Protein AF-A0A962YVJ8-F1 (afdb_monomer)

Secondary structure (DSSP, 8-state):
----TTS-HHHHHHHHHHHHHHHTTT-TTHHHHHHHHHHHHHHHHTTS-------HHHHHHHHHHHHHHHHHHH---HHHHHHHHT--HHHHHHHHHHHHHHHS----

Radius of gyration: 21.0 Å; Cα contacts (8 Å, |Δi|>4): 54; chains: 1; bounding box: 44×32×55 Å

Sequence (108 aa):
MHLPDDYPEQLADLAGVLFERLRKRDIPHADEIAKEQTEDVRAALGGGLLYIPKGTRYANRLRNEEIWHEHVRKGVTPPQLSQRYGLNIVTIYEILAAERAKQQPALF

Foldseek 3Di:
DDDDPPPDPVLVVQLVVQLVVCVVVVNPPSNVVSNVVSVVCCVVPNPDDDDDPPCPVVVVVVLLVVLLCCCPPVVDDLVRSCVVVVHDSVVSVVSNVVVVVVPDDPPD

pLDDT: mean 91.47, std 8.87, range [54.38, 98.06]

Mean predicted aligned error: 9.25 Å

Nearest PDB structures (foldseek):
  7bhy-assembly2_C-2  TM=8.282E-01  e=1.913E+00  Bacillus subtilis subsp. subtilis str. 168
  4yrv-assembly1_A  TM=5.556E-01  e=3.336E+00  Nostoc sp. PCC 7120 = FACHB-418
  4hri-assembly1_B  TM=5.520E-01  e=5.205E+00  Nostoc sp. PCC 7120 = FACHB-418
  4hri-assembly1_A  TM=5.523E-01  e=9.596E+00  Nostoc sp. PCC 7120 = FACHB-418

Solvent-accessible surface area (backbone atoms only — not comparable to full-atom values): 6411 Å² total; per-residue (Å²): 130,90,77,65,94,86,52,59,64,74,50,52,53,49,23,50,55,42,22,55,55,32,49,77,67,72,42,80,64,24,53,61,52,18,47,52,54,38,49,52,49,44,71,74,58,52,97,59,92,80,84,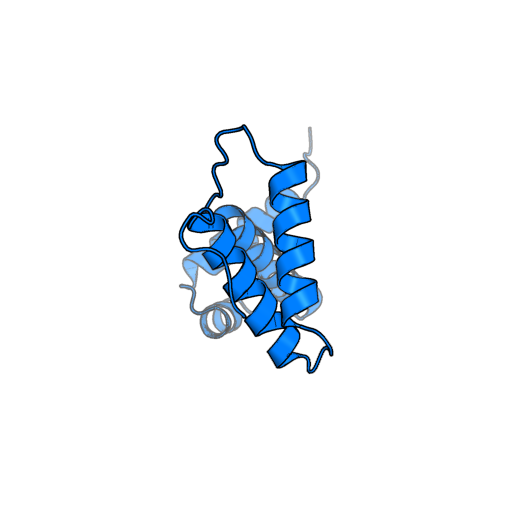82,74,91,46,60,70,58,55,49,48,56,51,45,52,49,53,44,46,40,34,74,75,68,64,48,48,61,72,58,49,15,65,75,69,74,42,58,58,67,58,44,51,53,45,48,52,54,55,50,58,71,71,46,76,78,91,121

Structure (mmCIF, N/CA/C/O backbone):
data_AF-A0A962YVJ8-F1
#
_entry.id   AF-A0A962YVJ8-F1
#
loop_
_atom_site.group_PDB
_atom_site.id
_atom_site.type_symbol
_atom_site.label_atom_id
_atom_site.label_alt_id
_atom_site.label_comp_id
_atom_site.label_asym_id
_atom_site.label_entity_id
_atom_site.label_seq_id
_atom_site.pdbx_PDB_ins_code
_atom_site.Cartn_x
_atom_site.Cartn_y
_atom_site.Cartn_z
_atom_site.occupancy
_atom_site.B_iso_or_equiv
_atom_site.auth_seq_id
_atom_site.auth_comp_id
_atom_site.auth_asym_id
_atom_site.auth_atom_id
_atom_site.pdbx_PDB_model_num
ATOM 1 N N . MET A 1 1 ? 3.330 -9.642 -23.161 1.00 80.88 1 MET A N 1
ATOM 2 C CA . MET A 1 1 ? 4.608 -8.985 -22.822 1.00 80.88 1 MET A CA 1
ATOM 3 C C . MET A 1 1 ? 5.729 -10.008 -22.969 1.00 80.88 1 MET A C 1
ATOM 5 O O . MET A 1 1 ? 5.584 -11.092 -22.425 1.00 80.88 1 MET A O 1
ATOM 9 N N . HIS A 1 2 ? 6.788 -9.706 -23.724 1.00 84.94 2 HIS A N 1
ATOM 10 C CA . HIS A 1 2 ? 7.959 -10.587 -23.877 1.00 84.94 2 HIS A CA 1
ATOM 11 C C . HIS A 1 2 ? 9.160 -9.984 -23.138 1.00 84.94 2 HIS A C 1
ATOM 13 O O . HIS A 1 2 ? 9.477 -8.818 -23.383 1.00 84.94 2 HIS A O 1
ATOM 19 N N . LEU A 1 3 ? 9.773 -10.741 -22.229 1.00 89.44 3 LEU A N 1
ATOM 20 C CA . LEU A 1 3 ? 10.974 -10.367 -21.474 1.00 89.44 3 LEU A CA 1
ATOM 21 C C . LEU A 1 3 ? 12.102 -11.363 -21.807 1.00 89.44 3 LEU A C 1
ATOM 23 O O . LEU A 1 3 ? 11.776 -12.504 -22.136 1.00 89.44 3 LEU A O 1
ATOM 27 N N . PRO A 1 4 ? 13.384 -10.954 -21.748 1.00 89.19 4 PRO A N 1
ATOM 28 C CA . PRO A 1 4 ? 14.522 -11.860 -21.922 1.00 89.19 4 PRO A CA 1
ATOM 29 C C . PRO A 1 4 ? 14.542 -12.998 -20.892 1.00 89.19 4 PRO A C 1
ATOM 31 O O . PRO A 1 4 ? 14.083 -12.818 -19.765 1.00 89.19 4 PRO A O 1
ATOM 34 N N . ASP A 1 5 ? 15.127 -14.141 -21.255 1.00 88.06 5 ASP A N 1
ATOM 35 C CA . ASP A 1 5 ? 15.208 -15.321 -20.376 1.00 88.06 5 ASP A CA 1
ATOM 36 C C . ASP A 1 5 ? 16.100 -15.095 -19.141 1.00 88.06 5 ASP A C 1
ATOM 38 O O . ASP A 1 5 ? 15.911 -15.733 -18.109 1.00 88.06 5 ASP A O 1
ATOM 42 N N . ASP A 1 6 ? 17.068 -14.180 -19.230 1.00 91.69 6 ASP A N 1
ATOM 43 C CA . ASP A 1 6 ? 17.978 -13.791 -18.148 1.00 91.69 6 ASP A CA 1
ATOM 44 C C . ASP A 1 6 ? 17.473 -12.584 -17.337 1.00 91.69 6 ASP A C 1
ATOM 46 O O . ASP A 1 6 ? 18.191 -12.043 -16.490 1.00 91.69 6 ASP A O 1
ATOM 50 N N . TYR A 1 7 ? 16.233 -12.151 -17.577 1.00 91.69 7 TYR A N 1
ATOM 51 C CA . TYR A 1 7 ? 15.644 -11.032 -16.859 1.00 91.69 7 TYR A CA 1
ATOM 52 C C . TYR A 1 7 ? 15.396 -11.389 -15.382 1.00 91.69 7 TYR A C 1
ATOM 54 O O . TYR A 1 7 ? 14.890 -12.476 -15.095 1.00 91.69 7 TYR A O 1
ATOM 62 N N . PRO A 1 8 ? 15.702 -10.498 -14.417 1.00 91.25 8 PRO A N 1
ATOM 63 C CA . PRO A 1 8 ? 15.537 -10.814 -13.001 1.00 91.25 8 PRO A CA 1
ATOM 64 C C . PRO A 1 8 ? 14.088 -11.174 -12.645 1.00 91.25 8 PRO A C 1
ATOM 66 O O . PRO A 1 8 ? 13.167 -10.392 -12.885 1.00 91.25 8 PRO A O 1
ATOM 69 N N . GLU A 1 9 ? 13.899 -12.335 -12.017 1.00 90.88 9 GLU A N 1
ATOM 70 C CA . GLU A 1 9 ? 12.585 -12.928 -11.725 1.00 90.88 9 GLU A CA 1
ATOM 71 C C . GLU A 1 9 ? 11.649 -11.963 -10.980 1.00 90.88 9 GLU A C 1
ATOM 73 O O . GLU A 1 9 ? 10.515 -11.740 -11.400 1.00 90.88 9 GLU A O 1
ATOM 78 N N . GLN A 1 10 ? 12.138 -11.294 -9.929 1.00 90.06 10 GLN A N 1
ATOM 79 C CA . GLN A 1 10 ? 11.311 -10.377 -9.135 1.00 90.06 10 GLN A CA 1
ATOM 80 C C . GLN A 1 10 ? 10.843 -9.155 -9.939 1.00 90.06 10 GLN A C 1
ATOM 82 O O . GLN A 1 10 ? 9.784 -8.590 -9.659 1.00 90.06 10 GLN A O 1
ATOM 87 N N . LEU A 1 11 ? 11.626 -8.729 -10.933 1.00 93.06 11 LEU A N 1
ATOM 88 C CA . LEU A 1 11 ? 11.241 -7.644 -11.830 1.00 93.06 11 LEU A CA 1
ATOM 89 C C . LEU A 1 11 ? 10.280 -8.137 -12.912 1.00 93.06 11 LEU A C 1
ATOM 91 O O . LEU A 1 11 ? 9.370 -7.400 -13.280 1.00 93.06 11 LEU A O 1
ATOM 95 N N . ALA A 1 12 ? 10.421 -9.381 -13.379 1.00 94.88 12 ALA A N 1
ATOM 96 C CA . ALA A 1 12 ? 9.446 -9.993 -14.279 1.00 94.88 12 ALA A CA 1
ATOM 97 C C . ALA A 1 12 ? 8.056 -10.060 -13.623 1.00 94.88 12 ALA A C 1
ATOM 99 O O . ALA A 1 12 ? 7.059 -9.673 -14.240 1.00 94.88 12 ALA A O 1
ATOM 100 N N . ASP A 1 13 ? 8.003 -10.465 -12.351 1.00 94.38 13 ASP A N 1
ATOM 101 C CA . ASP A 1 13 ? 6.776 -10.473 -11.550 1.00 94.38 13 ASP A CA 1
ATOM 102 C C . ASP A 1 13 ? 6.176 -9.067 -11.416 1.00 94.38 13 ASP A C 1
ATOM 104 O O . ASP A 1 13 ? 4.973 -8.872 -11.628 1.00 94.38 13 ASP A O 1
ATOM 108 N N . LEU A 1 14 ? 7.006 -8.064 -11.106 1.00 95.00 14 LEU A N 1
ATOM 109 C CA . LEU A 1 14 ? 6.570 -6.671 -11.005 1.00 95.00 14 LEU A CA 1
ATOM 110 C C . LEU A 1 14 ? 5.989 -6.160 -12.331 1.00 95.00 14 LEU A C 1
ATOM 112 O O . LEU A 1 14 ? 4.881 -5.616 -12.342 1.00 95.00 14 LEU A O 1
ATOM 116 N N . ALA A 1 15 ? 6.691 -6.386 -13.442 1.00 96.81 15 ALA A N 1
ATOM 117 C CA . ALA A 1 15 ? 6.241 -6.011 -14.778 1.00 96.81 15 ALA A CA 1
ATOM 118 C C . ALA A 1 15 ? 4.904 -6.682 -15.128 1.00 96.81 15 ALA A C 1
ATOM 120 O O . ALA A 1 15 ? 3.997 -6.032 -15.648 1.00 96.81 15 ALA A O 1
ATOM 121 N N . GLY A 1 16 ? 4.736 -7.962 -14.777 1.00 96.44 16 GLY A N 1
ATOM 122 C CA . GLY A 1 16 ? 3.477 -8.687 -14.949 1.00 96.44 16 GLY A CA 1
ATOM 123 C C . GLY A 1 16 ? 2.322 -8.069 -14.155 1.00 96.44 16 GLY A C 1
ATOM 124 O O . GLY A 1 16 ? 1.232 -7.860 -14.696 1.00 96.44 16 GLY A O 1
ATOM 125 N N . VAL A 1 17 ? 2.555 -7.710 -12.887 1.00 96.94 17 VAL A N 1
ATOM 126 C CA . VAL A 1 17 ? 1.548 -7.044 -12.044 1.00 96.94 17 VAL A CA 1
ATOM 127 C C . VAL A 1 17 ? 1.153 -5.684 -12.620 1.00 96.94 17 VAL A C 1
ATOM 129 O O . VAL A 1 17 ? -0.042 -5.379 -12.687 1.00 96.94 17 VAL A O 1
ATOM 132 N N . LEU A 1 18 ? 2.124 -4.868 -13.041 1.00 97.44 18 LEU A N 1
ATOM 133 C CA . LEU A 1 18 ? 1.866 -3.554 -13.636 1.00 97.44 18 LEU A CA 1
ATOM 134 C C . LEU A 1 18 ? 1.082 -3.683 -14.943 1.00 97.44 18 LEU A C 1
ATOM 136 O O . LEU A 1 18 ? 0.041 -3.039 -15.089 1.00 97.44 18 LEU A O 1
ATOM 140 N N . PHE A 1 19 ? 1.510 -4.577 -15.835 1.00 97.75 19 PHE A N 1
ATOM 141 C CA . PHE A 1 19 ? 0.833 -4.852 -17.099 1.00 97.75 19 PHE A CA 1
ATOM 142 C C . PHE A 1 19 ? -0.641 -5.207 -16.886 1.00 97.75 19 PHE A C 1
ATOM 144 O O . PHE A 1 19 ? -1.526 -4.597 -17.486 1.00 97.75 19 PHE A O 1
ATOM 151 N N . GLU A 1 20 ? -0.936 -6.133 -15.970 1.00 97.38 20 GLU A N 1
ATOM 152 C CA . GLU A 1 20 ? -2.313 -6.534 -15.677 1.00 97.38 20 GLU A CA 1
ATOM 153 C C . GLU A 1 20 ? -3.163 -5.389 -15.111 1.00 97.38 20 GLU A C 1
ATOM 155 O O . GLU A 1 20 ? -4.364 -5.302 -15.384 1.00 97.38 20 GLU A O 1
ATOM 160 N N . ARG A 1 21 ? -2.570 -4.489 -14.321 1.00 97.06 21 ARG A N 1
ATOM 161 C CA . ARG A 1 21 ? -3.279 -3.322 -13.775 1.00 97.06 21 ARG A CA 1
ATOM 162 C C . ARG A 1 21 ? -3.554 -2.263 -14.835 1.00 97.06 21 ARG A C 1
ATOM 164 O O . ARG A 1 21 ? -4.653 -1.710 -14.833 1.00 97.06 21 ARG A O 1
ATOM 171 N N . LEU A 1 22 ? -2.594 -2.004 -15.717 1.00 97.25 22 LEU A N 1
ATOM 172 C CA . LEU A 1 22 ? -2.731 -1.070 -16.836 1.00 97.25 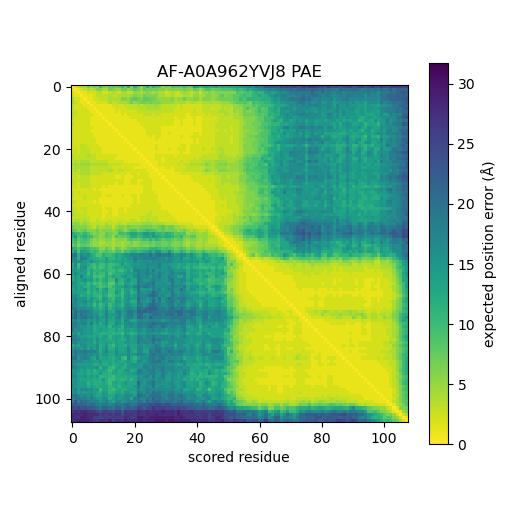22 LEU A CA 1
ATOM 173 C C . LEU A 1 22 ? -3.759 -1.584 -17.849 1.00 97.25 22 LEU A C 1
ATOM 175 O O . LEU A 1 22 ? -4.673 -0.849 -18.219 1.00 97.25 22 LEU A O 1
ATOM 179 N N . ARG A 1 23 ? -3.697 -2.878 -18.186 1.00 96.31 23 ARG A N 1
ATOM 180 C CA . ARG A 1 23 ? -4.666 -3.548 -19.061 1.00 96.31 23 ARG A CA 1
ATOM 181 C C . ARG A 1 23 ? -6.094 -3.462 -18.524 1.00 96.31 23 ARG A C 1
ATOM 183 O O . ARG A 1 23 ? -7.004 -3.142 -19.271 1.00 96.31 23 ARG A O 1
ATOM 190 N N . LYS A 1 24 ? -6.304 -3.688 -17.220 1.00 97.00 24 LYS A N 1
ATOM 191 C CA . LYS A 1 24 ? -7.633 -3.573 -16.576 1.00 97.00 24 LYS A CA 1
ATOM 192 C C . LYS A 1 24 ? -8.218 -2.157 -16.578 1.00 97.00 24 LYS A C 1
ATOM 194 O O . LYS A 1 24 ? -9.375 -1.993 -16.206 1.00 97.00 24 LYS A O 1
ATOM 199 N N . ARG A 1 25 ? -7.413 -1.148 -16.905 1.00 96.62 25 ARG A N 1
ATOM 200 C CA . ARG A 1 25 ? -7.823 0.255 -17.030 1.00 96.62 25 ARG A CA 1
ATOM 201 C C . ARG A 1 25 ? -7.867 0.719 -18.488 1.00 96.62 25 ARG A C 1
ATOM 203 O O . ARG A 1 25 ? -7.967 1.919 -18.711 1.00 96.62 25 ARG A O 1
ATOM 210 N N . ASP A 1 26 ? -7.740 -0.207 -19.440 1.00 95.62 26 ASP A N 1
ATOM 211 C CA . ASP A 1 26 ? -7.709 0.066 -20.880 1.00 95.62 26 ASP A CA 1
ATOM 212 C C . ASP A 1 26 ? -6.650 1.110 -21.277 1.00 95.62 26 ASP A C 1
ATOM 214 O O . ASP A 1 26 ? -6.829 1.890 -22.213 1.00 95.62 26 ASP A O 1
ATOM 218 N N . ILE A 1 27 ? -5.523 1.137 -20.553 1.00 96.69 27 ILE A N 1
ATOM 219 C CA . ILE A 1 27 ? -4.402 2.018 -20.884 1.00 96.69 27 ILE A CA 1
ATOM 220 C C . ILE A 1 27 ? -3.720 1.481 -22.155 1.00 96.69 27 ILE A C 1
ATOM 222 O O . ILE A 1 27 ? -3.318 0.312 -22.174 1.00 96.69 27 ILE A O 1
ATOM 226 N N . PRO A 1 28 ? -3.574 2.295 -23.218 1.00 95.31 28 PRO A N 1
ATOM 227 C CA . PRO A 1 28 ? -2.873 1.881 -24.429 1.00 95.31 28 PRO A CA 1
ATOM 228 C C . PRO A 1 28 ? -1.385 1.653 -24.136 1.00 95.31 28 PRO A C 1
ATOM 230 O O . PRO A 1 28 ? -0.837 2.256 -23.218 1.00 95.31 28 PRO A O 1
ATOM 233 N N . HIS A 1 29 ? -0.729 0.787 -24.915 1.00 96.00 29 HIS A N 1
ATOM 234 C CA . HIS A 1 29 ? 0.697 0.452 -24.739 1.00 96.00 29 HIS A CA 1
ATOM 235 C C . HIS A 1 29 ? 1.044 -0.070 -23.330 1.00 96.00 29 HIS A C 1
ATOM 237 O O . HIS A 1 29 ? 2.138 0.145 -22.816 1.00 96.00 29 HIS A O 1
ATOM 243 N N . ALA A 1 30 ? 0.099 -0.758 -22.677 1.00 96.50 30 ALA A N 1
ATOM 244 C CA . ALA A 1 30 ? 0.254 -1.246 -21.307 1.00 96.50 30 ALA A CA 1
ATOM 245 C C . ALA A 1 30 ? 1.506 -2.113 -21.093 1.00 96.50 30 ALA A C 1
ATOM 247 O O . ALA A 1 30 ? 2.045 -2.140 -19.991 1.00 96.50 30 ALA A O 1
ATOM 248 N N . ASP A 1 31 ? 1.950 -2.850 -22.110 1.00 95.81 31 ASP A N 1
ATOM 249 C CA . ASP A 1 31 ? 3.139 -3.696 -22.046 1.00 95.81 31 ASP A CA 1
ATOM 250 C C . ASP A 1 31 ? 4.442 -2.894 -22.096 1.00 95.81 31 ASP A C 1
ATOM 252 O O . ASP A 1 31 ? 5.349 -3.183 -21.318 1.00 95.81 31 ASP A O 1
ATOM 256 N N . GLU A 1 32 ? 4.530 -1.887 -22.965 1.00 96.00 32 GLU A N 1
ATOM 257 C CA .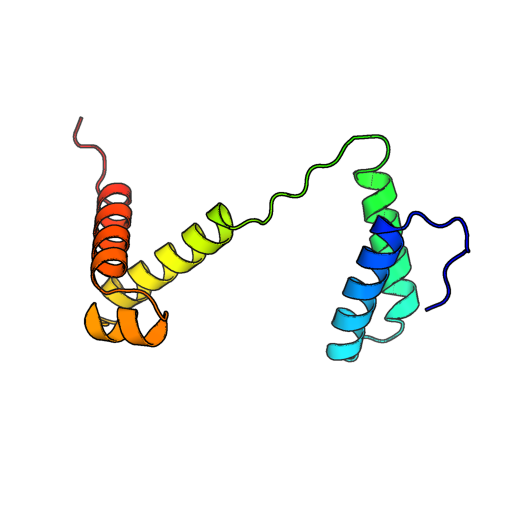 GLU A 1 32 ? 5.676 -0.974 -23.040 1.00 96.00 32 GLU A CA 1
ATOM 258 C C . GLU A 1 32 ? 5.804 -0.167 -21.744 1.00 96.00 32 GLU A C 1
ATOM 260 O O . GLU A 1 32 ? 6.865 -0.170 -21.120 1.00 96.00 32 GLU A O 1
ATOM 265 N N . ILE A 1 33 ? 4.694 0.408 -21.271 1.00 96.88 33 ILE A N 1
ATOM 266 C CA . ILE A 1 33 ? 4.651 1.196 -20.032 1.00 96.88 33 ILE A CA 1
ATOM 267 C C . ILE A 1 33 ? 5.026 0.332 -18.820 1.00 96.88 33 ILE A C 1
ATOM 269 O O . ILE A 1 33 ? 5.799 0.761 -17.967 1.00 96.88 33 ILE A O 1
ATOM 273 N N . ALA A 1 34 ? 4.514 -0.901 -18.725 1.00 97.31 34 ALA A N 1
ATOM 274 C CA . ALA A 1 34 ? 4.843 -1.789 -17.608 1.00 97.31 34 ALA A CA 1
ATOM 275 C C . ALA A 1 34 ? 6.337 -2.134 -17.556 1.00 97.31 34 ALA A C 1
ATOM 277 O O . ALA A 1 34 ? 6.919 -2.187 -16.470 1.00 97.31 34 ALA A O 1
ATOM 278 N N . LYS A 1 35 ? 6.960 -2.358 -18.719 1.00 96.00 35 LYS A N 1
ATOM 279 C CA . LYS A 1 35 ? 8.402 -2.600 -18.819 1.00 96.00 35 LYS A CA 1
ATOM 280 C C . LYS A 1 35 ? 9.198 -1.372 -18.400 1.00 96.00 35 LYS A C 1
ATOM 282 O O . LYS A 1 35 ? 10.061 -1.497 -17.541 1.00 96.00 35 LYS A O 1
ATOM 287 N N . GLU A 1 36 ? 8.878 -0.207 -18.959 1.00 97.00 36 GLU A N 1
ATOM 288 C CA . GLU A 1 36 ? 9.556 1.059 -18.653 1.00 97.00 36 GLU A CA 1
ATOM 289 C C . GLU A 1 36 ? 9.513 1.364 -17.150 1.00 97.00 36 GLU A C 1
ATOM 291 O O . GLU A 1 36 ? 10.550 1.543 -16.519 1.00 97.00 36 GLU A O 1
ATOM 296 N N . GLN A 1 37 ? 8.334 1.271 -16.532 1.00 97.25 37 GLN A N 1
ATOM 297 C CA . GLN A 1 37 ? 8.182 1.495 -15.092 1.00 97.25 37 GLN A CA 1
ATOM 298 C C . GLN A 1 37 ? 8.940 0.474 -14.235 1.00 97.25 37 GLN A C 1
ATOM 300 O O . GLN A 1 37 ? 9.408 0.793 -13.142 1.00 97.25 37 GLN A O 1
ATOM 305 N N . THR A 1 38 ? 9.057 -0.768 -14.702 1.00 96.69 38 THR A N 1
ATOM 306 C CA . THR A 1 38 ? 9.840 -1.796 -14.004 1.00 96.69 38 THR A CA 1
ATOM 307 C C . THR A 1 38 ? 11.334 -1.482 -14.076 1.00 96.69 38 THR A C 1
ATOM 309 O O . THR A 1 38 ? 12.045 -1.639 -13.082 1.00 96.69 38 THR A O 1
ATOM 312 N N . GLU A 1 39 ? 11.804 -0.984 -15.219 1.00 95.94 39 GLU A N 1
ATOM 313 C CA . GLU A 1 39 ? 13.181 -0.520 -15.387 1.00 95.94 39 GLU A CA 1
ATOM 314 C C . GLU A 1 39 ? 13.491 0.705 -14.528 1.00 95.94 39 GLU A C 1
ATOM 316 O O . GLU A 1 39 ? 14.553 0.742 -13.907 1.00 95.94 39 GLU A O 1
ATOM 321 N N . ASP A 1 40 ? 12.553 1.643 -14.387 1.00 96.81 40 ASP A N 1
ATOM 322 C CA . ASP A 1 40 ? 12.692 2.771 -13.461 1.00 96.81 40 ASP A CA 1
ATOM 323 C C . ASP A 1 40 ? 12.867 2.290 -12.014 1.00 96.81 40 ASP A C 1
ATOM 325 O O . ASP A 1 40 ? 13.733 2.776 -11.281 1.00 96.81 40 ASP A O 1
ATOM 329 N N . VAL A 1 41 ? 12.089 1.283 -11.599 1.00 94.50 41 VAL A N 1
ATOM 330 C CA . VAL A 1 41 ? 12.228 0.666 -10.271 1.00 94.50 41 VAL A CA 1
ATOM 331 C C . VAL A 1 41 ? 13.587 -0.019 -10.123 1.00 94.50 41 VAL A C 1
ATOM 333 O O . VAL A 1 41 ? 14.242 0.149 -9.090 1.00 94.50 41 VAL A O 1
ATOM 336 N N . ARG A 1 42 ? 14.044 -0.755 -11.144 1.00 92.81 42 ARG A N 1
ATOM 337 C CA . ARG A 1 42 ? 15.373 -1.386 -11.150 1.00 92.81 42 ARG A CA 1
ATOM 338 C C . ARG A 1 42 ? 16.485 -0.348 -11.042 1.00 92.81 42 ARG A C 1
ATOM 340 O O . ARG A 1 42 ? 17.414 -0.549 -10.267 1.00 92.81 42 ARG A O 1
ATOM 347 N N . ALA A 1 43 ? 16.398 0.748 -11.787 1.00 93.94 43 ALA A N 1
ATOM 348 C CA . ALA A 1 43 ? 17.389 1.816 -11.763 1.00 93.94 43 ALA A CA 1
ATOM 349 C C . ALA A 1 43 ? 17.415 2.542 -10.409 1.00 93.94 43 ALA A C 1
ATOM 351 O O . ALA A 1 43 ? 18.488 2.859 -9.902 1.00 93.94 43 ALA A O 1
ATOM 352 N N . ALA A 1 44 ? 16.246 2.773 -9.805 1.00 92.44 44 ALA A N 1
ATOM 353 C CA . ALA A 1 44 ? 16.133 3.504 -8.547 1.00 92.44 44 ALA A CA 1
ATOM 354 C C . ALA A 1 44 ? 16.510 2.674 -7.310 1.00 92.44 44 ALA A C 1
ATOM 356 O O . ALA A 1 44 ? 17.063 3.218 -6.355 1.00 92.44 44 ALA A O 1
ATOM 357 N N . LEU A 1 45 ? 16.173 1.379 -7.292 1.00 89.75 45 LEU A N 1
ATOM 358 C CA . LEU A 1 45 ? 16.274 0.526 -6.098 1.00 89.75 45 LEU A CA 1
ATOM 359 C C . LEU A 1 45 ? 17.234 -0.662 -6.264 1.00 89.75 45 LEU A C 1
ATOM 361 O O . LEU A 1 45 ? 17.472 -1.401 -5.305 1.00 89.75 45 LEU A O 1
ATOM 365 N N . GLY A 1 46 ? 17.764 -0.876 -7.468 1.00 85.06 46 GLY A N 1
ATOM 366 C CA . GLY A 1 46 ? 18.682 -1.966 -7.779 1.00 85.06 46 GLY A CA 1
ATOM 367 C C . GLY A 1 46 ? 20.050 -1.816 -7.113 1.00 85.06 46 GLY A C 1
ATOM 368 O O . GLY A 1 46 ? 20.452 -0.745 -6.669 1.00 85.06 46 GLY A O 1
ATOM 369 N N . GLY A 1 47 ? 20.782 -2.929 -7.031 1.00 82.62 47 GLY A N 1
ATOM 370 C CA . GLY A 1 47 ? 22.114 -2.988 -6.413 1.00 82.62 47 GLY A CA 1
ATOM 371 C C . GLY A 1 47 ? 22.116 -3.154 -4.888 1.00 82.62 47 GLY A C 1
ATOM 372 O O . GLY A 1 47 ? 23.167 -3.439 -4.318 1.00 82.62 47 GLY A O 1
ATOM 373 N N . GLY A 1 48 ? 20.959 -3.038 -4.226 1.00 78.25 48 GLY A N 1
ATOM 374 C CA . GLY A 1 48 ? 20.789 -3.289 -2.791 1.00 78.25 48 GLY A CA 1
ATOM 375 C C . GLY A 1 48 ? 19.908 -4.503 -2.477 1.00 78.25 48 GLY A C 1
ATOM 376 O O . GLY A 1 48 ? 19.147 -4.982 -3.317 1.00 78.25 48 GLY A O 1
ATOM 377 N N . LEU A 1 49 ? 19.978 -4.988 -1.232 1.00 78.69 49 LEU A N 1
ATOM 378 C CA . LEU A 1 49 ? 19.026 -5.970 -0.708 1.00 78.69 49 LEU A CA 1
ATOM 379 C C . LEU A 1 49 ? 17.745 -5.247 -0.265 1.00 78.69 49 LEU A C 1
ATOM 381 O O . LEU A 1 49 ? 17.730 -4.584 0.773 1.00 78.69 49 LEU A O 1
ATOM 385 N N . LEU A 1 50 ? 16.670 -5.384 -1.042 1.00 79.38 50 LEU A N 1
ATOM 386 C CA . LEU A 1 50 ? 15.374 -4.782 -0.730 1.00 79.38 50 LEU A CA 1
ATOM 387 C C . LEU A 1 50 ? 14.470 -5.773 0.014 1.00 79.38 50 LEU A C 1
ATOM 389 O O . LEU A 1 50 ? 14.067 -6.799 -0.529 1.00 79.38 50 LEU A O 1
ATOM 393 N N . TYR A 1 51 ? 14.094 -5.440 1.249 1.00 81.94 51 TYR A N 1
ATOM 394 C CA . TYR A 1 51 ? 13.028 -6.139 1.968 1.00 81.94 51 TYR A CA 1
ATOM 395 C C . TYR A 1 51 ? 11.694 -5.420 1.753 1.00 81.94 51 TYR A C 1
ATOM 397 O O . TYR A 1 51 ? 11.528 -4.274 2.172 1.00 81.94 51 TYR A O 1
ATOM 405 N N . ILE A 1 52 ? 10.725 -6.109 1.146 1.00 78.25 52 ILE A N 1
ATOM 406 C CA . ILE A 1 52 ? 9.348 -5.621 1.018 1.00 78.25 52 ILE A CA 1
ATOM 407 C C . ILE A 1 52 ? 8.516 -6.246 2.149 1.00 78.25 52 ILE A C 1
ATOM 409 O O . ILE A 1 52 ? 8.153 -7.424 2.070 1.00 78.25 52 ILE A O 1
ATOM 413 N N . PRO A 1 53 ? 8.198 -5.507 3.228 1.00 76.69 53 PRO A N 1
ATOM 414 C CA . PRO A 1 53 ? 7.338 -6.037 4.275 1.00 76.69 53 PRO A CA 1
ATOM 415 C C . PRO A 1 53 ? 5.940 -6.311 3.716 1.00 76.69 53 PRO A C 1
ATOM 417 O O . PRO A 1 53 ? 5.405 -5.512 2.954 1.00 76.69 53 PRO A O 1
ATOM 420 N N . LYS A 1 54 ? 5.270 -7.361 4.213 1.00 76.88 54 LYS A N 1
ATOM 421 C CA . LYS A 1 54 ? 3.865 -7.688 3.873 1.00 76.88 54 LYS A CA 1
ATOM 422 C C . LYS A 1 54 ? 2.855 -6.563 4.152 1.00 76.88 54 LYS A C 1
ATOM 424 O O . LYS A 1 54 ? 1.666 -6.722 3.898 1.00 76.88 54 LYS A O 1
ATOM 429 N N . GLY A 1 55 ? 3.288 -5.457 4.757 1.00 80.56 55 GLY A N 1
ATOM 430 C CA . GLY A 1 55 ? 2.455 -4.285 4.983 1.00 80.56 55 GLY A CA 1
ATOM 431 C C . GLY A 1 55 ? 1.328 -4.502 5.988 1.00 80.56 55 GLY A C 1
ATOM 432 O O . GLY A 1 55 ? 0.541 -3.590 6.185 1.00 80.56 55 GLY A O 1
ATOM 433 N N . THR A 1 56 ? 1.244 -5.646 6.678 1.00 83.31 56 THR A N 1
ATOM 434 C CA . THR A 1 56 ? 0.124 -5.970 7.580 1.00 83.31 56 THR A CA 1
ATOM 435 C C . THR A 1 56 ? -0.080 -4.902 8.651 1.00 83.31 56 THR A C 1
ATOM 437 O O . THR A 1 56 ? -1.209 -4.521 8.929 1.00 83.31 56 THR A O 1
ATOM 440 N N . ARG A 1 57 ? 1.004 -4.338 9.201 1.00 82.94 57 ARG A N 1
ATOM 441 C CA . ARG A 1 57 ? 0.917 -3.208 10.141 1.00 82.94 57 ARG A CA 1
ATOM 442 C C . ARG A 1 57 ? 0.345 -1.946 9.491 1.00 82.94 57 ARG A C 1
ATOM 444 O O . ARG A 1 57 ? -0.488 -1.285 10.097 1.00 82.94 57 ARG A O 1
ATOM 451 N N . TYR A 1 58 ? 0.770 -1.631 8.270 1.00 85.06 58 TYR A N 1
ATOM 452 C CA . TYR A 1 58 ? 0.282 -0.478 7.513 1.00 85.06 58 TYR A CA 1
ATOM 453 C C . TYR A 1 58 ? -1.192 -0.646 7.117 1.00 85.06 58 TYR A C 1
ATOM 455 O O . TYR A 1 58 ? -1.996 0.242 7.379 1.00 85.06 58 TYR A O 1
ATOM 463 N N . ALA A 1 59 ? -1.562 -1.809 6.578 1.00 88.62 59 ALA A N 1
ATOM 464 C CA . ALA A 1 59 ? -2.935 -2.151 6.223 1.00 88.62 59 ALA A CA 1
ATOM 465 C C . ALA A 1 59 ? -3.857 -2.153 7.451 1.00 88.62 59 ALA A C 1
ATOM 467 O O . ALA A 1 59 ? -4.940 -1.575 7.406 1.00 88.62 59 ALA A O 1
ATOM 468 N N . ASN A 1 60 ? -3.405 -2.724 8.574 1.00 90.75 60 ASN A N 1
ATOM 469 C CA . ASN A 1 60 ? -4.144 -2.671 9.834 1.00 90.75 60 ASN A CA 1
ATOM 470 C C . ASN A 1 60 ? -4.317 -1.231 10.314 1.00 90.75 60 ASN A C 1
ATOM 472 O O . ASN A 1 60 ? -5.406 -0.880 10.744 1.00 90.75 60 ASN A O 1
ATOM 476 N N . ARG A 1 61 ? -3.280 -0.389 10.214 1.00 92.12 61 ARG A N 1
ATOM 477 C CA . ARG A 1 61 ? -3.375 1.028 10.584 1.00 92.12 61 ARG A CA 1
ATOM 478 C C . ARG A 1 61 ? -4.426 1.756 9.741 1.00 92.12 61 ARG A C 1
ATOM 480 O O . ARG A 1 61 ? -5.313 2.363 10.324 1.00 92.12 61 ARG A O 1
ATOM 487 N N . LEU A 1 62 ? -4.380 1.634 8.412 1.00 93.88 62 LEU A N 1
ATOM 488 C CA . LEU A 1 62 ? -5.376 2.256 7.527 1.00 93.88 62 LEU A CA 1
ATOM 489 C C . LEU A 1 62 ? -6.801 1.769 7.822 1.00 93.88 62 LEU A C 1
ATOM 491 O O . LEU A 1 62 ? -7.725 2.569 7.920 1.00 93.88 62 LEU A O 1
ATOM 495 N N . ARG A 1 63 ? -6.982 0.456 8.008 1.00 95.69 63 ARG A N 1
ATOM 496 C CA . ARG A 1 63 ? -8.283 -0.119 8.375 1.00 95.69 63 ARG A CA 1
ATOM 497 C C . ARG A 1 63 ? -8.781 0.436 9.710 1.00 95.69 63 ARG A C 1
ATOM 499 O O . ARG A 1 63 ? -9.953 0.761 9.837 1.00 95.69 63 ARG A O 1
ATOM 506 N N . ASN A 1 64 ? -7.909 0.513 10.709 1.00 96.12 64 ASN A N 1
ATOM 507 C CA . ASN A 1 64 ? -8.260 0.999 12.039 1.00 96.12 64 ASN A CA 1
ATOM 508 C C . ASN A 1 64 ? -8.646 2.491 12.015 1.00 96.12 64 ASN A C 1
ATOM 510 O O . ASN A 1 64 ? -9.602 2.875 12.684 1.00 96.12 64 ASN A O 1
ATOM 514 N N . GLU A 1 65 ? -7.960 3.302 11.203 1.00 95.25 65 GLU A N 1
ATOM 515 C CA . GLU A 1 65 ? -8.307 4.708 10.953 1.00 95.25 65 GLU A CA 1
ATOM 516 C C . GLU A 1 65 ? -9.702 4.848 10.315 1.00 95.25 65 GLU A C 1
ATOM 518 O O . GLU A 1 65 ? -10.494 5.683 10.757 1.00 95.25 65 GLU A O 1
ATOM 523 N N . GLU A 1 66 ? -10.047 4.002 9.337 1.00 96.75 66 GLU A N 1
ATOM 524 C CA . GLU A 1 66 ? -11.396 3.996 8.745 1.00 96.75 66 GLU A CA 1
ATOM 525 C C . GLU A 1 66 ? -12.457 3.536 9.756 1.00 96.75 66 GLU A C 1
ATOM 527 O O . GLU A 1 66 ? -13.491 4.186 9.890 1.00 96.75 66 GLU A O 1
ATOM 532 N N . ILE A 1 67 ? -12.197 2.475 10.532 1.00 96.94 67 ILE A N 1
ATOM 533 C CA . ILE A 1 67 ? -13.100 2.014 11.605 1.00 96.94 67 ILE A CA 1
ATOM 534 C C . ILE A 1 67 ? -13.390 3.153 12.593 1.00 96.94 67 ILE A C 1
ATOM 536 O O . ILE A 1 67 ? -14.542 3.362 12.983 1.00 96.94 67 ILE A O 1
ATOM 540 N N . TRP A 1 68 ? -12.364 3.915 12.981 1.00 96.75 68 TRP A N 1
ATOM 541 C CA . TRP A 1 68 ? -12.519 5.083 13.844 1.00 96.75 68 TRP A CA 1
ATOM 542 C C . TRP A 1 68 ? -13.359 6.184 13.193 1.00 96.75 68 TRP A C 1
ATOM 544 O O . TRP A 1 68 ? -14.259 6.730 13.833 1.00 96.75 68 TRP A O 1
ATOM 554 N N . HIS A 1 69 ? -13.111 6.495 11.919 1.00 96.25 69 HIS A N 1
ATOM 555 C CA . HIS A 1 69 ? -13.892 7.485 11.175 1.00 96.25 69 HIS A CA 1
ATOM 556 C C . HIS A 1 69 ? -15.365 7.091 11.063 1.00 96.25 69 HIS A C 1
ATOM 558 O O . HIS A 1 69 ? -16.240 7.907 11.357 1.00 96.25 69 HIS A O 1
ATOM 564 N N . GLU A 1 70 ? -15.650 5.838 10.709 1.00 96.88 70 GLU A N 1
ATOM 565 C CA . GLU A 1 70 ? -17.013 5.316 10.653 1.00 96.88 70 GLU A CA 1
ATOM 566 C C . GLU A 1 70 ? -17.714 5.405 12.010 1.00 96.88 70 GLU A C 1
ATOM 568 O O . GLU A 1 70 ? -18.875 5.815 12.085 1.00 96.88 70 GLU A O 1
ATOM 573 N N . HIS A 1 71 ? -17.009 5.073 13.089 1.00 96.94 71 HIS A N 1
ATOM 574 C CA . HIS A 1 71 ? -17.568 5.153 14.429 1.00 96.94 71 HIS A CA 1
ATOM 575 C C . HIS A 1 71 ? -17.879 6.599 14.840 1.00 96.94 71 HIS A C 1
ATOM 577 O O . HIS A 1 71 ? -19.000 6.901 15.243 1.00 96.94 71 HIS A O 1
ATOM 583 N N . VAL A 1 72 ? -16.906 7.505 14.708 1.00 94.25 72 VAL A N 1
ATOM 584 C CA . VAL A 1 72 ? -17.006 8.877 15.233 1.00 94.25 72 VAL A CA 1
ATOM 585 C C . VAL A 1 72 ? -17.830 9.792 14.333 1.00 94.25 72 VAL A C 1
ATOM 587 O O . VAL A 1 72 ? -18.600 10.604 14.836 1.00 94.25 72 VAL A O 1
ATOM 590 N N . ARG A 1 73 ? -17.678 9.696 13.007 1.00 91.50 73 ARG A N 1
ATOM 591 C CA . ARG A 1 73 ? -18.340 10.613 12.062 1.00 91.50 73 ARG A CA 1
ATOM 592 C C . ARG A 1 73 ? -19.653 10.079 11.519 1.00 91.50 73 ARG A C 1
ATOM 594 O O . ARG A 1 73 ? -20.557 10.865 11.264 1.00 91.50 73 ARG A O 1
ATOM 601 N N . LYS A 1 74 ? -19.748 8.765 11.305 1.00 91.69 74 LYS A N 1
ATOM 602 C CA . LYS A 1 74 ? -20.944 8.130 10.725 1.00 91.69 74 LYS A CA 1
ATOM 603 C C . LYS A 1 74 ? -21.836 7.482 11.796 1.00 91.69 74 LYS A C 1
ATOM 605 O O . LYS A 1 74 ? -22.906 6.989 11.459 1.00 91.69 74 LYS A O 1
ATOM 610 N N . GLY A 1 75 ? -21.414 7.480 13.066 1.00 93.25 75 GLY A N 1
ATOM 611 C CA . GLY A 1 75 ? -22.184 6.929 14.186 1.00 93.25 75 GLY A CA 1
ATOM 612 C C . GLY A 1 75 ? -22.361 5.410 14.128 1.00 93.25 75 GLY A C 1
ATOM 613 O O . GLY A 1 75 ? -23.297 4.879 14.725 1.00 93.25 75 GLY A O 1
ATOM 614 N N . VAL A 1 76 ? -21.502 4.697 13.390 1.00 96.31 76 VAL A N 1
ATOM 615 C CA . VAL A 1 76 ? -21.623 3.243 13.230 1.00 96.31 76 VAL A CA 1
ATOM 616 C C . VAL A 1 76 ? -21.276 2.552 14.549 1.00 96.31 76 VAL A C 1
ATOM 618 O O . VAL A 1 76 ? -20.252 2.832 15.182 1.00 96.31 76 VAL A O 1
ATOM 621 N N . THR A 1 77 ? -22.140 1.636 14.980 1.00 97.25 77 THR A N 1
ATOM 622 C CA . THR A 1 77 ? -21.980 0.950 16.267 1.00 97.25 77 THR A CA 1
ATOM 623 C C . THR A 1 77 ? -20.924 -0.165 16.199 1.00 97.25 77 THR A C 1
ATOM 625 O O . THR A 1 77 ? 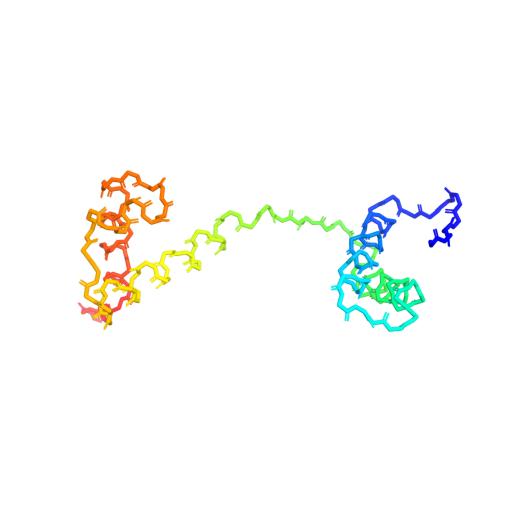-20.729 -0.771 15.141 1.00 97.25 77 THR A O 1
ATOM 628 N N . PRO A 1 78 ? -20.260 -0.513 17.320 1.00 96.75 78 PRO A N 1
ATOM 629 C CA . PRO A 1 78 ? -19.276 -1.599 17.349 1.00 96.75 78 PRO A CA 1
ATOM 630 C C . PRO A 1 78 ? -19.771 -2.958 16.807 1.00 96.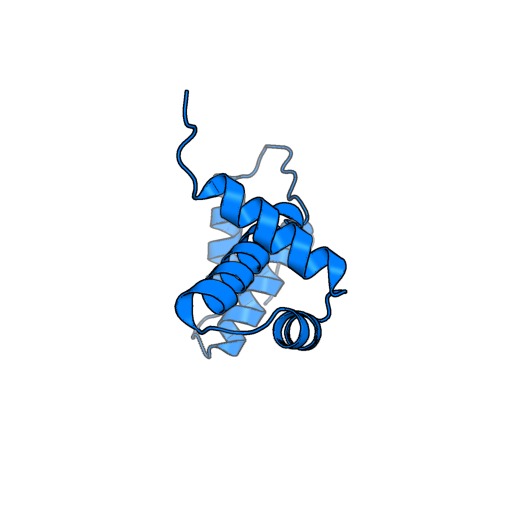75 78 PRO A C 1
ATOM 632 O O . PRO A 1 78 ? -19.015 -3.594 16.069 1.00 96.75 78 PRO A O 1
ATOM 635 N N . PRO A 1 79 ? -21.021 -3.410 17.061 1.00 97.88 79 PRO A N 1
ATOM 636 C CA . PRO A 1 79 ? -21.545 -4.630 16.439 1.00 97.88 79 PRO A CA 1
ATOM 637 C C . PRO A 1 79 ? -21.642 -4.556 14.907 1.00 97.88 79 PRO A C 1
ATOM 639 O O . PRO A 1 79 ? -21.341 -5.533 14.224 1.00 97.88 79 PRO A O 1
ATOM 642 N N . GLN A 1 80 ? -22.015 -3.398 14.352 1.00 97.44 80 GLN A N 1
ATOM 643 C CA . GLN A 1 80 ? -22.086 -3.195 12.899 1.00 97.44 80 GLN A CA 1
ATOM 644 C C . GLN A 1 80 ? -20.689 -3.175 12.266 1.00 97.44 80 GLN A C 1
ATOM 646 O O . GLN A 1 80 ? -20.485 -3.759 11.202 1.00 97.44 80 GLN A O 1
ATOM 651 N N . LEU A 1 81 ? -19.713 -2.551 12.934 1.00 97.44 81 LEU A N 1
ATOM 652 C CA . LEU A 1 81 ? -18.313 -2.547 12.497 1.00 97.44 81 LEU A CA 1
ATOM 653 C C . LEU A 1 81 ? -17.721 -3.961 12.516 1.00 97.44 81 LEU A C 1
ATOM 655 O O . LEU A 1 81 ? -17.057 -4.358 11.564 1.00 97.44 81 LEU A O 1
ATOM 659 N N . SER A 1 82 ? -18.016 -4.741 13.558 1.00 97.62 82 SER A N 1
ATOM 660 C CA . SER A 1 82 ? -17.627 -6.152 13.667 1.00 97.62 82 SER A CA 1
ATOM 661 C C . SER A 1 82 ? -18.075 -6.958 12.440 1.00 97.62 82 SER A C 1
ATOM 663 O O . SER A 1 82 ? -17.247 -7.584 11.775 1.00 97.62 82 SER A O 1
ATOM 665 N N . GLN A 1 83 ? -19.351 -6.846 12.053 1.00 96.94 83 GLN A N 1
ATOM 666 C CA . GLN A 1 83 ? -19.882 -7.518 10.861 1.00 96.94 83 GLN A CA 1
ATOM 667 C C . GLN A 1 83 ? -19.263 -7.002 9.556 1.00 96.94 83 GLN A C 1
ATOM 669 O O . GLN A 1 83 ? -18.857 -7.800 8.715 1.00 96.94 83 GLN A O 1
ATOM 674 N N . ARG A 1 84 ? -19.164 -5.677 9.384 1.00 96.19 84 ARG A N 1
ATOM 675 C CA . ARG A 1 84 ? -18.650 -5.052 8.151 1.00 96.19 84 ARG A CA 1
ATOM 676 C C . ARG A 1 84 ? -17.187 -5.403 7.882 1.00 96.19 84 ARG A C 1
ATOM 678 O O . ARG A 1 84 ? -16.820 -5.630 6.734 1.00 96.19 84 ARG A O 1
ATOM 685 N N . TYR A 1 85 ? -16.367 -5.435 8.927 1.00 95.31 85 TYR A N 1
ATOM 686 C CA . TYR A 1 85 ? -14.927 -5.665 8.817 1.00 95.31 85 TYR A CA 1
ATOM 687 C C . TYR A 1 85 ? -14.517 -7.119 9.080 1.00 95.31 85 TYR A C 1
ATOM 689 O O . TYR A 1 85 ? -13.334 -7.440 8.964 1.00 95.31 85 TYR A O 1
ATOM 697 N N . GLY A 1 86 ? -15.464 -7.997 9.431 1.00 95.62 86 GLY A N 1
ATOM 698 C CA . GLY A 1 86 ? -15.189 -9.398 9.758 1.00 95.62 86 GLY A CA 1
ATOM 699 C C . GLY A 1 86 ? -14.273 -9.555 10.975 1.00 95.62 86 GLY A C 1
ATOM 700 O O . GLY A 1 86 ? -13.450 -10.467 11.020 1.00 95.62 86 GLY A O 1
ATOM 701 N N . LEU A 1 87 ? -14.368 -8.637 11.940 1.00 96.38 87 LEU A N 1
ATOM 702 C CA . LEU A 1 87 ? -13.538 -8.620 13.143 1.00 96.38 87 LEU A CA 1
ATOM 703 C C . LEU A 1 87 ? -14.373 -8.997 14.351 1.00 96.38 87 LEU A C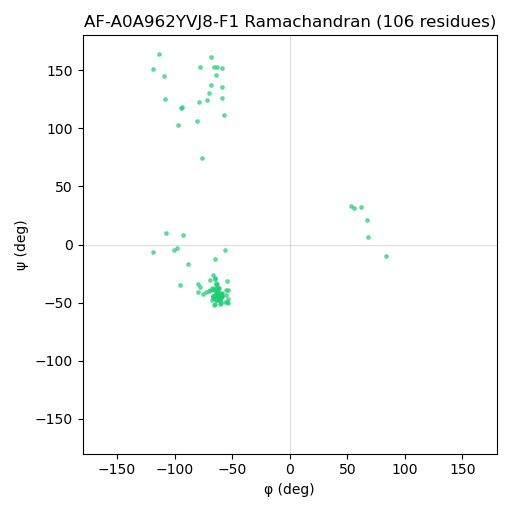 1
ATOM 705 O O . LEU A 1 87 ? -15.531 -8.612 14.450 1.00 96.38 87 LEU A O 1
ATOM 709 N N . ASN A 1 88 ? -13.775 -9.701 15.310 1.00 97.19 88 ASN A N 1
ATOM 710 C CA . ASN A 1 88 ? -14.467 -9.944 16.567 1.00 97.19 88 ASN A CA 1
ATOM 711 C C . ASN A 1 88 ? -14.740 -8.606 17.289 1.00 97.19 88 ASN A C 1
ATOM 713 O O . ASN A 1 88 ? -14.023 -7.614 17.122 1.00 97.19 88 ASN A O 1
ATOM 717 N N . ILE A 1 89 ? -15.791 -8.587 18.108 1.00 97.56 89 ILE A N 1
ATOM 718 C CA . ILE A 1 89 ? -16.252 -7.355 18.754 1.00 97.56 89 ILE A CA 1
ATOM 719 C C . ILE A 1 89 ? -15.226 -6.781 19.745 1.00 97.56 89 ILE A C 1
ATOM 721 O O . ILE A 1 89 ? -15.138 -5.565 19.889 1.00 97.56 89 ILE A O 1
ATOM 725 N N . VAL A 1 90 ? -14.408 -7.633 20.373 1.00 97.69 90 VAL A N 1
ATOM 726 C CA . VAL A 1 90 ? -13.337 -7.214 21.291 1.00 97.69 90 VAL A CA 1
ATOM 727 C C . VAL A 1 90 ? -12.267 -6.429 20.532 1.00 97.69 90 VAL A C 1
ATOM 729 O O . VAL A 1 90 ? -11.918 -5.328 20.939 1.00 97.69 90 VAL A O 1
ATOM 732 N N . THR A 1 91 ? -11.839 -6.919 19.369 1.00 97.06 91 THR A N 1
ATOM 733 C CA . THR A 1 91 ? -10.882 -6.248 18.486 1.00 97.06 91 THR A CA 1
ATOM 734 C C . THR A 1 91 ? -11.410 -4.902 18.000 1.00 97.06 91 THR A C 1
ATOM 736 O O . THR A 1 91 ? 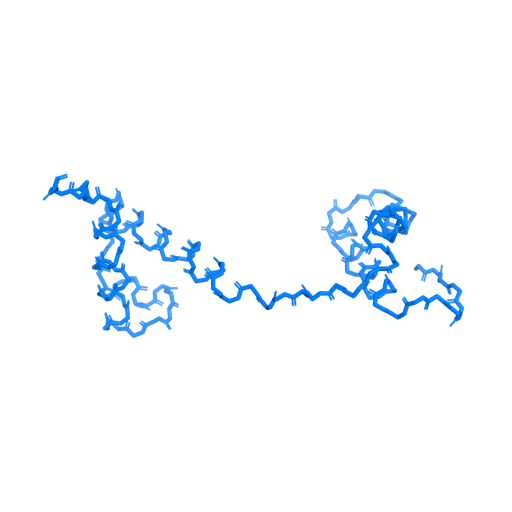-10.645 -3.947 17.924 1.00 97.06 91 THR A O 1
ATOM 739 N N . ILE A 1 92 ? -12.712 -4.774 17.721 1.00 98.06 92 ILE A N 1
ATOM 740 C CA . ILE A 1 92 ? -13.302 -3.461 17.417 1.00 98.06 92 ILE A CA 1
ATOM 741 C C . ILE A 1 92 ? -13.136 -2.503 18.603 1.00 98.06 92 ILE A C 1
ATOM 743 O O . ILE A 1 92 ? -12.686 -1.376 18.409 1.00 98.06 92 ILE A O 1
ATOM 747 N N . TYR A 1 93 ? -13.442 -2.935 19.828 1.00 97.81 93 TYR A N 1
ATOM 748 C CA . TYR A 1 93 ? -13.254 -2.090 21.010 1.00 97.81 93 TYR A CA 1
ATOM 749 C C . TYR A 1 93 ? -11.786 -1.717 21.252 1.00 97.81 93 TYR A C 1
ATOM 751 O O . TYR A 1 93 ? -11.508 -0.555 21.544 1.00 97.81 93 TYR A O 1
ATOM 759 N N . GLU A 1 94 ? -10.852 -2.655 21.085 1.00 97.50 94 GLU A N 1
ATOM 760 C CA . GLU A 1 94 ? -9.409 -2.397 21.186 1.00 97.50 94 GLU A CA 1
ATOM 761 C C . GLU A 1 94 ? -8.949 -1.344 20.174 1.00 97.50 94 GLU A C 1
ATOM 763 O O . GLU A 1 94 ? -8.224 -0.414 20.529 1.00 97.50 94 GLU A O 1
ATOM 768 N N . ILE A 1 95 ? -9.413 -1.452 18.924 1.00 97.00 95 ILE A N 1
ATOM 769 C CA . ILE A 1 95 ? -9.127 -0.476 17.868 1.00 97.00 95 ILE A CA 1
ATOM 770 C C . ILE A 1 95 ? -9.649 0.904 18.267 1.00 97.00 95 ILE A C 1
ATOM 772 O O . ILE A 1 95 ? -8.898 1.876 18.234 1.00 97.00 95 ILE A O 1
ATOM 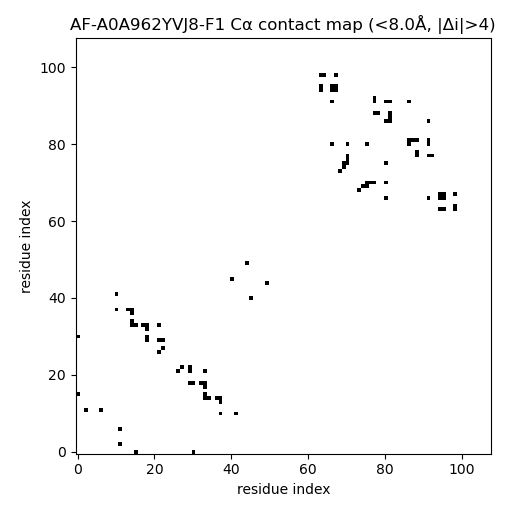776 N N . LEU A 1 96 ? -10.914 1.000 18.683 1.00 96.75 96 LEU A N 1
ATOM 777 C CA . LEU A 1 96 ? -11.519 2.277 19.065 1.00 96.75 96 LEU A CA 1
ATOM 778 C C . LEU A 1 96 ? -10.831 2.900 20.288 1.00 96.75 96 LEU A C 1
ATOM 780 O O . LEU A 1 96 ? -10.664 4.118 20.336 1.00 96.75 96 LEU A O 1
ATOM 784 N N . ALA A 1 97 ? -10.412 2.091 21.263 1.00 96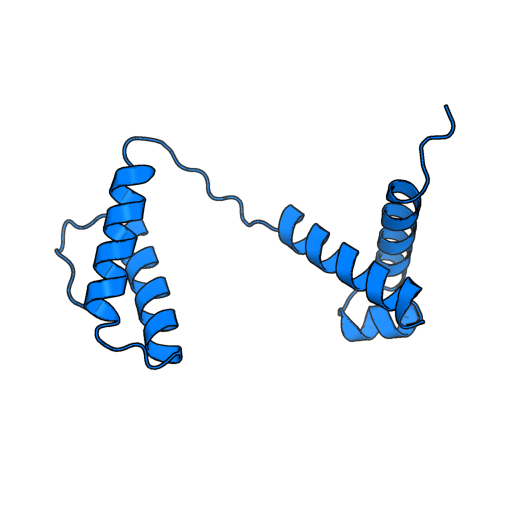.12 97 ALA A N 1
ATOM 785 C CA . ALA A 1 97 ? -9.663 2.561 22.425 1.00 96.12 97 ALA A CA 1
ATOM 786 C C . ALA A 1 97 ? -8.272 3.085 22.031 1.00 96.12 97 ALA A C 1
ATOM 788 O O . ALA A 1 97 ? -7.882 4.173 22.458 1.00 96.12 97 ALA A O 1
ATOM 789 N N . ALA A 1 98 ? -7.552 2.351 21.179 1.00 94.06 98 ALA A N 1
ATOM 790 C CA . ALA A 1 98 ? -6.239 2.752 20.689 1.00 94.06 98 ALA A CA 1
ATOM 791 C C . ALA A 1 98 ? -6.299 4.041 19.852 1.00 94.06 98 ALA A C 1
ATOM 793 O O . ALA A 1 98 ? -5.478 4.935 20.044 1.00 94.06 98 ALA A O 1
ATOM 794 N N . GLU A 1 99 ? -7.279 4.171 18.953 1.00 94.50 99 GLU A N 1
ATOM 795 C CA . GLU A 1 99 ? -7.462 5.389 18.154 1.00 94.50 99 GLU A CA 1
ATOM 796 C C . GLU A 1 99 ? -7.897 6.578 19.020 1.00 94.50 99 GLU A C 1
ATOM 798 O O . GLU A 1 99 ? -7.386 7.684 18.846 1.00 94.50 99 GLU A O 1
ATOM 803 N N . ARG A 1 100 ? -8.740 6.359 20.038 1.00 93.19 100 ARG A N 1
ATOM 804 C CA . ARG A 1 100 ? -9.091 7.403 21.014 1.00 93.19 100 ARG A CA 1
ATOM 805 C C . ARG A 1 100 ? -7.866 7.931 21.759 1.00 93.19 100 ARG A C 1
ATOM 807 O O . ARG A 1 100 ? -7.744 9.142 21.917 1.00 93.19 100 ARG A O 1
ATOM 814 N N . ALA A 1 101 ? -6.966 7.046 22.187 1.00 91.88 101 ALA A N 1
ATOM 815 C CA . ALA A 1 101 ? -5.745 7.431 22.891 1.00 91.88 101 ALA A CA 1
ATOM 816 C C . ALA A 1 101 ? -4.802 8.276 22.016 1.00 91.88 101 ALA A C 1
ATOM 818 O O . ALA A 1 101 ? -4.172 9.195 22.522 1.00 91.88 101 ALA A O 1
ATOM 819 N N . LYS A 1 102 ? -4.741 8.019 20.702 1.00 88.31 102 LYS A N 1
ATOM 820 C CA . LYS A 1 102 ? -3.947 8.834 19.761 1.00 88.31 102 LYS A CA 1
ATOM 821 C C . LYS A 1 102 ? -4.504 10.244 19.554 1.00 88.31 102 LYS A C 1
ATOM 823 O O . LYS A 1 102 ? -3.745 11.151 19.235 1.00 88.31 102 LYS A O 1
ATOM 828 N N . GLN A 1 103 ? -5.822 10.407 19.659 1.00 82.00 103 GLN A N 1
ATOM 829 C CA . GLN A 1 103 ? -6.515 11.677 19.405 1.00 82.00 103 GLN A CA 1
ATOM 830 C C . GLN A 1 103 ? -6.608 12.563 20.653 1.00 82.00 103 GLN A C 1
ATOM 832 O O . GLN A 1 103 ? -6.887 13.755 20.540 1.00 82.00 103 GLN A O 1
ATOM 837 N N . GLN A 1 104 ? -6.393 12.000 21.845 1.00 77.50 104 GLN A N 1
ATOM 838 C CA . GLN A 1 104 ? -6.252 12.795 23.058 1.00 77.50 104 GLN A CA 1
ATOM 839 C C . GLN A 1 104 ? -4.831 13.371 23.109 1.00 77.50 104 GLN A C 1
ATOM 841 O O . GLN A 1 104 ? -3.873 12.598 23.072 1.00 77.50 104 GLN A O 1
ATOM 846 N N . PRO A 1 105 ? -4.658 14.704 23.190 1.00 59.06 105 PRO A N 1
ATOM 847 C CA . PRO A 1 105 ? -3.344 15.268 23.452 1.00 59.06 105 PRO A CA 1
ATOM 848 C C . PRO A 1 105 ? -2.837 14.713 24.785 1.00 59.06 105 PRO A C 1
ATOM 850 O O . PRO A 1 105 ? -3.597 14.630 25.752 1.00 59.06 105 PRO A O 1
ATOM 853 N N . ALA A 1 106 ? -1.567 14.305 24.822 1.00 58.66 106 ALA A N 1
ATOM 854 C CA . ALA A 1 106 ? -0.927 13.892 26.060 1.00 58.66 106 ALA A CA 1
ATOM 855 C C . ALA A 1 106 ? -1.031 15.054 27.057 1.00 58.66 106 ALA A C 1
ATOM 857 O O . ALA A 1 106 ? -0.455 16.117 26.841 1.00 58.66 106 ALA A O 1
ATOM 858 N N . LEU A 1 107 ? -1.824 14.870 28.111 1.00 56.62 107 LEU A N 1
ATOM 859 C CA . LEU A 1 107 ? -1.902 15.792 29.237 1.00 56.62 107 LEU A CA 1
ATOM 860 C C . LEU A 1 107 ? -0.657 15.580 30.104 1.00 56.62 107 LEU A C 1
ATOM 862 O O . LEU A 1 107 ? -0.752 14.936 31.144 1.00 56.62 107 LEU A O 1
ATOM 866 N N . PHE A 1 108 ? 0.498 16.064 29.646 1.00 54.38 108 PHE A N 1
ATOM 867 C CA . PHE A 1 108 ? 1.709 16.235 30.450 1.00 54.38 108 PHE A CA 1
ATOM 868 C C . PHE A 1 108 ? 2.452 17.490 30.001 1.00 54.38 108 PHE A C 1
ATOM 870 O O . PHE A 1 108 ? 2.756 17.586 28.790 1.00 54.38 108 PHE A O 1
#